Protein AF-A0A2N7XT15-F1 (afdb_monomer)

Solvent-accessible surface area (backbone atoms only — not comparable to full-atom values): 5218 Å² total; per-residue (Å²): 120,96,78,71,84,72,66,91,90,64,84,54,71,48,76,49,62,73,38,54,40,28,37,75,38,80,88,80,70,41,80,42,61,59,76,61,86,56,41,27,46,53,66,47,62,60,35,74,74,72,49,61,64,72,76,33,28,18,46,34,38,34,43,30,44,77,90,40,82,75,50,75,51,55,49,63,55,86,52,68,70,62,75,74,104

Nearest PDB structures (foldseek):
  7ap4-assembly1_B  TM=8.123E-01  e=5.820E-08  Thermus thermophilus HB8
  6wom-assembly1_A  TM=8.595E-01  e=3.254E-07  Elizabethkingia anophelis
  7ap4-assembly1_A  TM=8.723E-01  e=3.469E-07  Thermus thermophilus HB8
  1l0w-assembly1_B  TM=8.428E-01  e=2.220E-07  Thermus thermophilus
  6hhx-assembly1_A  TM=8.726E-01  e=4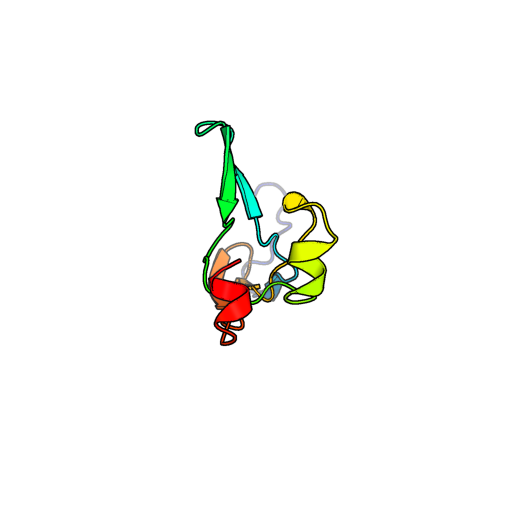.771E-07  Thermus thermophilus

Secondary structure (DSSP, 8-state):
-TT--S-TT---EEEE--EESEEEETTTTEEEESS-TTBPBTTHHHHHHHS-GGG-EESEEEEEETTEEEEEEEPBP--HHHHH-

Radius of gyration: 16.66 Å; Cα contacts (8 Å, |Δi|>4): 137; chains: 1; bounding box: 47×27×42 Å

Structure (mmCIF, N/CA/C/O backbone):
data_AF-A0A2N7XT15-F1
#
_entry.id   AF-A0A2N7XT15-F1
#
loop_
_atom_site.group_PDB
_atom_site.id
_atom_site.type_symbol
_atom_site.label_atom_id
_atom_site.label_alt_id
_atom_site.label_comp_id
_atom_site.label_asym_id
_atom_site.label_entity_id
_atom_site.label_seq_id
_atom_site.pdbx_PDB_ins_code
_atom_site.Cartn_x
_atom_site.Cartn_y
_atom_site.Cartn_z
_atom_site.occupancy
_atom_site.B_iso_or_equiv
_atom_site.auth_seq_id
_atom_site.auth_comp_id
_atom_site.auth_asym_id
_atom_site.auth_atom_id
_atom_site.pdbx_PDB_model_num
ATOM 1 N N . GLU A 1 1 ? -23.361 9.936 13.921 1.00 55.78 1 GLU A N 1
ATOM 2 C CA . GLU A 1 1 ? -23.751 9.709 15.334 1.00 55.78 1 GLU A CA 1
ATOM 3 C C . GLU A 1 1 ? -25.235 9.407 15.548 1.00 55.78 1 GLU A C 1
ATOM 5 O O . GLU A 1 1 ? -25.532 8.591 16.403 1.00 55.78 1 GLU A O 1
ATOM 10 N N . GLN A 1 2 ? -26.162 9.956 14.755 1.00 62.28 2 GLN A N 1
ATOM 11 C CA . GLN A 1 2 ? -27.621 9.805 14.942 1.00 62.28 2 GLN A CA 1
ATOM 12 C C . GLN A 1 2 ? -28.208 8.377 14.989 1.00 62.28 2 GLN A C 1
ATOM 14 O O . GLN A 1 2 ? -29.352 8.232 15.400 1.00 62.28 2 GLN A O 1
ATOM 19 N N . LEU A 1 3 ? -27.478 7.346 14.551 1.00 92.38 3 LEU A N 1
ATOM 20 C CA . LEU A 1 3 ? -27.967 5.959 14.500 1.00 92.38 3 LEU A CA 1
ATOM 21 C C . LEU A 1 3 ? -27.332 5.042 15.561 1.00 92.38 3 LEU A C 1
ATOM 23 O O . LEU A 1 3 ? -27.640 3.857 15.572 1.0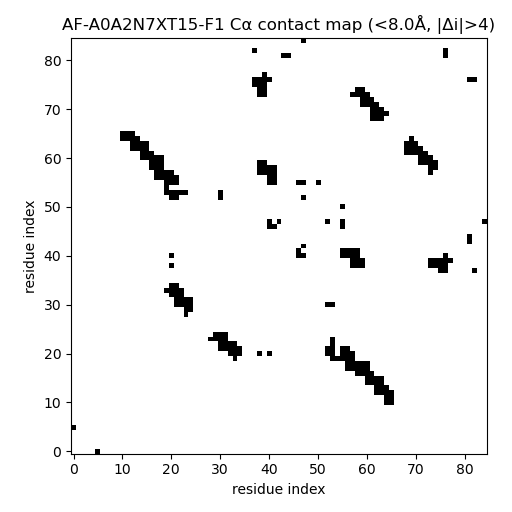0 92.38 3 LEU A O 1
ATOM 27 N N . GLU A 1 4 ? -26.422 5.561 16.399 1.00 88.69 4 GLU A N 1
ATOM 28 C CA . GLU A 1 4 ? -25.763 4.814 17.493 1.00 88.69 4 GLU A CA 1
ATOM 29 C C . GLU A 1 4 ? -25.120 3.468 17.081 1.00 88.69 4 GLU A C 1
ATOM 31 O O . GLU A 1 4 ? -24.982 2.550 17.881 1.00 88.69 4 GLU A O 1
ATOM 36 N N . LEU A 1 5 ? -24.675 3.346 15.825 1.00 91.75 5 LEU A N 1
ATOM 37 C CA . LEU A 1 5 ? -24.100 2.103 15.285 1.00 91.75 5 LEU A CA 1
ATOM 38 C C . LEU A 1 5 ? -22.652 1.833 15.734 1.00 91.75 5 LEU A C 1
ATOM 40 O O . LEU A 1 5 ? -22.131 0.745 15.496 1.00 91.75 5 LEU A O 1
ATOM 44 N N . ILE A 1 6 ? -21.982 2.823 16.331 1.00 92.12 6 ILE A N 1
ATOM 45 C CA . ILE A 1 6 ? -20.569 2.747 16.720 1.00 92.12 6 ILE A CA 1
ATOM 46 C C . ILE A 1 6 ? -20.482 2.508 18.227 1.00 92.12 6 ILE A C 1
ATOM 48 O O . ILE A 1 6 ? -20.842 3.381 19.018 1.00 92.12 6 ILE A O 1
ATOM 52 N N . ASP A 1 7 ? -19.957 1.349 18.620 1.00 94.44 7 ASP A N 1
ATOM 53 C CA . ASP A 1 7 ? -19.640 1.054 20.017 1.00 94.44 7 ASP A CA 1
ATOM 54 C C . ASP A 1 7 ? -18.382 1.820 20.462 1.00 94.44 7 ASP A C 1
ATOM 56 O O . ASP A 1 7 ? -17.259 1.476 20.096 1.00 94.44 7 ASP A O 1
ATOM 60 N N . GLN A 1 8 ? -18.579 2.845 21.295 1.00 92.50 8 GLN A N 1
ATOM 61 C CA . GLN A 1 8 ? -17.525 3.742 21.788 1.00 92.50 8 GLN A CA 1
ATOM 62 C C . GLN A 1 8 ? -16.531 3.078 22.754 1.00 92.50 8 GLN A C 1
ATOM 64 O O . GLN A 1 8 ? -15.519 3.681 23.107 1.00 92.50 8 GLN A O 1
ATOM 69 N N . LYS A 1 9 ? -16.812 1.860 23.233 1.00 95.88 9 LYS A N 1
ATOM 70 C CA . LYS A 1 9 ? -15.935 1.138 24.171 1.00 95.88 9 LYS A CA 1
ATOM 71 C C . LYS A 1 9 ? -15.078 0.078 23.490 1.00 95.88 9 LYS A C 1
ATOM 73 O O . LYS A 1 9 ? -14.280 -0.573 24.165 1.00 95.88 9 LYS A O 1
ATOM 78 N N . ARG A 1 10 ? -15.250 -0.116 22.182 1.00 96.62 10 ARG A N 1
ATOM 79 C CA . ARG A 1 10 ? -14.588 -1.167 21.416 1.00 96.62 10 ARG A CA 1
ATOM 80 C C . ARG A 1 10 ? -13.522 -0.584 20.492 1.00 96.62 10 ARG A C 1
ATOM 82 O O . ARG A 1 10 ? -13.711 0.459 19.872 1.00 96.62 10 ARG A O 1
ATOM 89 N N . PHE A 1 11 ? -12.408 -1.299 20.391 1.00 97.69 11 PHE A N 1
ATOM 90 C CA . PHE A 1 11 ? -11.366 -1.041 19.406 1.00 97.69 11 PHE A CA 1
ATOM 91 C C . PHE A 1 11 ? -11.410 -2.142 18.350 1.00 97.69 11 PHE A C 1
ATOM 93 O O . PHE A 1 11 ? -11.144 -3.303 18.655 1.00 97.69 11 PHE A O 1
ATOM 100 N N . GLU A 1 12 ? -11.786 -1.771 17.133 1.00 97.62 12 GLU A N 1
ATOM 101 C CA . GLU A 1 12 ? -11.822 -2.641 15.962 1.00 97.62 12 GLU A CA 1
ATOM 102 C C . GLU A 1 12 ? -10.571 -2.379 15.128 1.00 97.62 12 GLU A C 1
ATOM 104 O O . GLU A 1 12 ? -10.415 -1.304 14.541 1.00 97.62 12 GLU A O 1
ATOM 109 N N . PHE A 1 13 ? -9.672 -3.361 15.108 1.00 98.44 13 PHE A N 1
ATOM 110 C CA . PHE A 1 13 ? -8.422 -3.295 14.359 1.00 98.44 13 PHE A CA 1
ATOM 111 C C . PHE A 1 13 ? -8.541 -4.053 13.041 1.00 98.44 13 PHE A C 1
ATOM 113 O O . PHE A 1 13 ? -9.099 -5.151 12.998 1.00 98.44 13 PHE A O 1
ATOM 120 N N . CYS A 1 14 ? -7.935 -3.520 11.986 1.00 98.25 14 CYS A N 1
ATOM 121 C CA . CYS A 1 14 ? -7.720 -4.252 10.746 1.00 98.25 14 CYS A CA 1
ATOM 122 C C . CYS A 1 14 ? -6.366 -3.909 10.126 1.00 98.25 14 CYS A C 1
ATOM 124 O O . CYS A 1 14 ? -5.842 -2.808 10.295 1.00 98.25 14 CYS A O 1
ATOM 126 N N . TRP A 1 15 ? -5.813 -4.877 9.400 1.00 98.50 15 TRP A N 1
ATOM 127 C CA . TRP A 1 15 ? -4.697 -4.636 8.499 1.00 98.50 15 TRP A CA 1
ATOM 128 C C . TRP A 1 15 ? -5.245 -4.317 7.118 1.00 98.50 15 TRP A C 1
ATOM 130 O O . TRP A 1 15 ? -6.065 -5.073 6.592 1.00 98.50 15 TRP A O 1
ATOM 140 N N . ILE A 1 16 ? -4.767 -3.225 6.539 1.00 98.19 16 ILE A N 1
ATOM 141 C CA . ILE A 1 16 ? -4.899 -2.968 5.111 1.00 98.19 16 ILE A CA 1
ATOM 142 C C . ILE A 1 16 ? -3.601 -3.447 4.474 1.00 98.19 16 ILE A C 1
ATOM 144 O O . ILE A 1 16 ? -2.514 -3.127 4.950 1.00 98.19 16 ILE A O 1
ATOM 148 N N . VAL A 1 17 ? -3.723 -4.275 3.450 1.00 97.50 17 VAL A N 1
ATOM 149 C CA . VAL A 1 17 ? -2.612 -4.862 2.696 1.00 97.50 17 VAL A CA 1
ATOM 150 C C . VAL A 1 17 ? -2.933 -4.732 1.214 1.00 97.50 17 VAL A C 1
ATOM 152 O O . VAL A 1 17 ? -4.012 -4.253 0.868 1.00 97.50 17 VAL A O 1
ATOM 155 N N . ASP A 1 18 ? -2.021 -5.175 0.350 1.00 96.75 18 ASP A N 1
ATOM 156 C CA . ASP A 1 18 ? -2.256 -5.202 -1.096 1.00 96.75 18 ASP A CA 1
ATOM 157 C C . ASP A 1 18 ? -2.532 -3.800 -1.662 1.00 96.75 18 ASP A C 1
ATOM 159 O O . ASP A 1 18 ? -3.412 -3.592 -2.495 1.00 96.75 18 ASP A O 1
ATOM 163 N N . PHE A 1 19 ? -1.758 -2.817 -1.194 1.00 97.69 19 PHE A N 1
ATOM 164 C CA . PHE A 1 19 ? -1.777 -1.465 -1.744 1.00 97.69 19 PHE A CA 1
ATOM 165 C C . PHE A 1 19 ? -1.233 -1.456 -3.178 1.00 97.69 19 PHE A C 1
ATOM 167 O O . PHE A 1 19 ? -0.291 -2.200 -3.465 1.00 97.69 19 PHE A O 1
ATOM 174 N N . PRO A 1 20 ? -1.737 -0.583 -4.066 1.00 97.75 20 PRO A N 1
ATOM 175 C CA . PRO A 1 20 ? -1.100 -0.323 -5.354 1.00 97.75 20 PRO A CA 1
ATOM 176 C C . PRO A 1 20 ? 0.346 0.136 -5.153 1.00 97.75 20 PRO A C 1
ATOM 178 O O . PRO A 1 20 ? 0.624 0.908 -4.241 1.00 97.75 20 PRO A O 1
ATOM 181 N N . MET A 1 21 ? 1.275 -0.313 -5.992 1.00 97.50 21 MET A N 1
ATOM 182 C CA . MET A 1 21 ? 2.659 0.176 -6.016 1.00 97.50 21 MET A CA 1
ATOM 183 C C . MET A 1 21 ? 2.743 1.555 -6.677 1.00 97.50 21 MET A C 1
ATOM 185 O O . MET A 1 21 ? 3.518 2.415 -6.254 1.00 97.50 21 MET A O 1
ATOM 189 N N . PHE A 1 22 ? 1.916 1.757 -7.700 1.00 97.25 22 PHE A N 1
ATOM 190 C CA . PHE A 1 22 ? 1.849 2.972 -8.491 1.00 97.25 22 PHE A CA 1
ATOM 191 C C . PHE A 1 22 ? 0.421 3.508 -8.541 1.00 97.25 22 PHE A C 1
ATOM 193 O O . PHE A 1 22 ? -0.542 2.754 -8.402 1.00 97.25 22 PHE A O 1
ATOM 200 N N . GLU A 1 23 ? 0.294 4.805 -8.775 1.00 97.44 23 GLU A N 1
ATOM 201 C CA . GLU A 1 23 ? -0.970 5.473 -9.055 1.00 97.44 23 GLU A CA 1
ATOM 202 C C . GLU A 1 23 ? -0.809 6.462 -10.211 1.00 97.44 23 GLU A C 1
ATOM 204 O O . GLU A 1 23 ? 0.299 6.896 -10.538 1.00 97.44 23 GLU A O 1
ATOM 209 N N . TYR A 1 24 ? -1.918 6.791 -10.870 1.00 97.44 24 TYR A N 1
ATOM 210 C CA . TYR A 1 24 ? -1.924 7.830 -11.889 1.00 97.44 24 TYR A CA 1
ATOM 211 C C . TYR A 1 24 ? -2.200 9.183 -11.233 1.00 97.44 24 TYR A C 1
ATOM 213 O O . TYR A 1 24 ? -3.277 9.412 -10.686 1.00 97.44 24 TYR A O 1
ATOM 221 N N . ASP A 1 25 ? -1.219 10.076 -11.308 1.00 96.19 25 ASP A N 1
ATOM 222 C CA . ASP A 1 25 ? -1.346 11.462 -10.883 1.00 96.19 25 ASP A CA 1
ATOM 223 C C . ASP A 1 25 ? -2.031 12.260 -12.005 1.00 96.19 25 ASP A C 1
ATOM 225 O O . ASP A 1 25 ? -1.450 12.505 -13.070 1.00 96.19 25 ASP A O 1
ATOM 229 N N . GLU A 1 26 ? -3.285 12.650 -11.767 1.00 95.25 26 GLU A N 1
ATOM 230 C CA . GLU A 1 26 ? -4.111 13.418 -12.709 1.00 95.25 26 GLU A CA 1
ATOM 231 C C . GLU A 1 26 ? -3.560 14.828 -12.983 1.00 95.25 26 GLU A C 1
ATOM 233 O O . GLU A 1 26 ? -3.689 15.340 -14.102 1.00 95.25 26 GLU A O 1
ATOM 238 N N . ASP A 1 27 ? -2.909 15.449 -11.996 1.00 95.31 27 ASP A N 1
ATOM 239 C CA . ASP A 1 27 ? -2.375 16.807 -12.101 1.00 95.31 27 ASP A CA 1
ATOM 240 C C . ASP A 1 27 ? -1.074 16.813 -12.912 1.00 95.31 27 ASP A C 1
ATOM 242 O O . ASP A 1 27 ? -0.900 17.606 -13.846 1.00 95.31 27 ASP A O 1
ATOM 246 N N . ALA A 1 28 ? -0.163 15.891 -12.591 1.00 95.38 28 ALA A N 1
ATOM 247 C CA . ALA A 1 28 ? 1.108 15.721 -13.285 1.00 95.38 28 ALA A CA 1
ATOM 248 C C . ALA A 1 28 ? 0.982 14.923 -14.596 1.00 95.38 28 ALA A C 1
ATOM 250 O O . ALA A 1 28 ? 1.930 14.898 -15.388 1.00 95.38 28 ALA A O 1
ATOM 251 N N . LYS A 1 29 ? -0.179 14.300 -14.842 1.00 96.25 29 LYS A N 1
ATOM 252 C CA . LYS A 1 29 ? -0.487 13.446 -16.001 1.00 96.25 29 LYS A CA 1
ATOM 253 C C . LYS A 1 29 ? 0.546 12.343 -16.217 1.00 96.25 29 LYS A C 1
ATOM 255 O O . LYS A 1 29 ? 1.030 12.137 -17.335 1.00 96.25 29 LYS A O 1
ATOM 260 N N . LYS A 1 30 ? 0.921 11.660 -15.138 1.00 96.81 30 LYS A N 1
ATOM 261 C CA . LYS A 1 30 ? 1.933 10.597 -15.155 1.00 96.81 30 LYS A CA 1
ATOM 262 C C . LYS A 1 30 ? 1.619 9.524 -14.120 1.00 96.81 30 LYS A C 1
ATOM 264 O O . LYS A 1 30 ? 0.920 9.774 -13.148 1.00 96.81 30 LYS A O 1
ATOM 269 N N . VAL A 1 31 ? 2.203 8.349 -14.313 1.00 96.31 31 VAL A N 1
ATOM 270 C CA . VAL A 1 31 ? 2.257 7.318 -13.275 1.00 96.31 31 VAL A CA 1
ATOM 271 C C . VAL A 1 31 ? 3.363 7.684 -12.282 1.00 96.31 31 VAL A C 1
ATOM 273 O O . VAL A 1 31 ? 4.477 8.008 -12.702 1.00 96.31 31 VAL A O 1
ATOM 276 N N . ASP A 1 32 ? 3.057 7.645 -10.989 1.00 95.69 32 ASP A N 1
ATOM 277 C CA . ASP A 1 32 ? 4.012 7.846 -9.894 1.00 95.69 32 ASP A CA 1
ATOM 278 C C . ASP A 1 32 ? 3.826 6.765 -8.818 1.00 95.69 32 ASP A C 1
ATOM 280 O O . ASP A 1 32 ? 2.902 5.953 -8.882 1.00 95.69 32 ASP A O 1
ATOM 284 N N . PHE A 1 33 ? 4.730 6.705 -7.846 1.00 94.94 33 PHE A N 1
ATOM 285 C CA . PHE A 1 33 ? 4.584 5.803 -6.709 1.00 94.94 33 PHE A CA 1
ATOM 286 C C . PHE A 1 33 ? 3.415 6.242 -5.835 1.00 94.94 33 PHE A C 1
ATOM 288 O O . PHE A 1 33 ? 3.339 7.402 -5.443 1.00 94.94 33 PHE A O 1
ATOM 295 N N . SER A 1 34 ? 2.562 5.291 -5.458 1.00 93.62 34 SER A N 1
ATOM 296 C CA . SER A 1 34 ? 1.407 5.581 -4.604 1.00 93.62 34 SER A CA 1
ATOM 297 C C . SER A 1 34 ? 1.821 6.014 -3.194 1.00 93.62 34 SER A C 1
ATOM 299 O O . SER A 1 34 ? 1.144 6.806 -2.552 1.00 93.62 34 SER A O 1
ATOM 301 N N . HIS A 1 35 ? 2.890 5.418 -2.656 1.00 89.69 35 HIS A N 1
ATOM 302 C CA . HIS A 1 35 ? 3.326 5.612 -1.272 1.00 89.69 35 HIS A CA 1
ATOM 303 C C . HIS A 1 35 ? 4.839 5.833 -1.219 1.00 89.69 35 HIS A C 1
ATOM 305 O O . HIS A 1 35 ? 5.324 6.961 -1.260 1.00 89.69 35 HIS A O 1
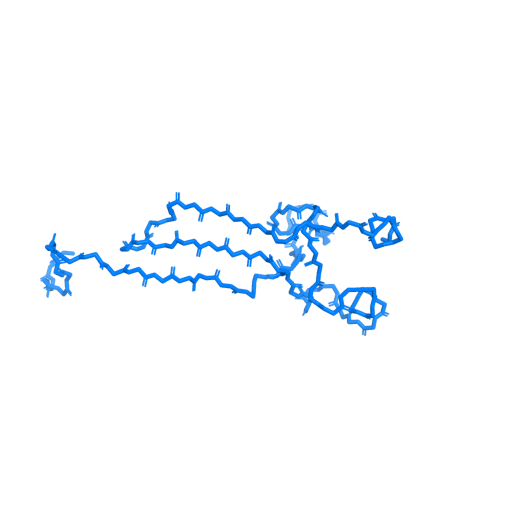ATOM 311 N N . ASN A 1 36 ? 5.618 4.754 -1.098 1.00 90.00 36 ASN A N 1
ATOM 312 C CA . ASN A 1 36 ? 7.066 4.831 -0.936 1.00 90.00 36 ASN A CA 1
ATOM 313 C C . ASN A 1 36 ? 7.780 4.081 -2.073 1.00 90.00 36 ASN A C 1
ATOM 315 O O . ASN A 1 36 ? 7.541 2.877 -2.221 1.00 90.00 36 ASN A O 1
ATOM 319 N N . PRO A 1 37 ? 8.714 4.732 -2.797 1.00 92.19 37 PRO A N 1
ATOM 320 C CA . PRO A 1 37 ? 9.423 4.134 -3.933 1.00 92.19 37 PRO A CA 1
ATOM 321 C C . PRO A 1 37 ? 10.327 2.952 -3.558 1.00 92.19 37 PRO A C 1
ATOM 323 O O . PRO A 1 37 ? 10.733 2.174 -4.414 1.00 92.19 37 PRO A O 1
ATOM 326 N N . PHE A 1 38 ? 10.657 2.793 -2.276 1.00 94.81 38 PHE A N 1
ATOM 327 C CA . PHE A 1 38 ? 11.516 1.723 -1.771 1.00 94.81 38 PHE A CA 1
ATOM 328 C C . PHE A 1 38 ? 10.734 0.496 -1.296 1.00 94.81 38 PHE A C 1
ATOM 330 O O . PHE A 1 38 ? 11.311 -0.380 -0.651 1.00 94.81 38 PHE A O 1
ATOM 337 N N . SER A 1 39 ? 9.429 0.430 -1.546 1.00 96.19 39 SER A N 1
ATOM 338 C CA . SER A 1 39 ? 8.625 -0.761 -1.254 1.00 96.19 39 SER A CA 1
ATOM 339 C C . SER A 1 39 ? 8.925 -1.868 -2.266 1.00 96.19 39 SER A C 1
ATOM 341 O O . SER A 1 39 ? 9.248 -1.600 -3.420 1.00 96.19 39 SER A O 1
ATOM 343 N N . MET A 1 40 ? 8.858 -3.125 -1.836 1.00 97.38 40 MET A N 1
ATOM 344 C CA . MET A 1 40 ? 9.006 -4.263 -2.737 1.00 97.38 40 MET A CA 1
ATOM 345 C C . MET A 1 40 ? 7.685 -4.482 -3.497 1.00 97.38 40 MET A C 1
ATOM 347 O O . MET A 1 40 ? 6.657 -4.685 -2.837 1.00 97.38 40 MET A O 1
ATOM 351 N N . PRO A 1 41 ? 7.683 -4.477 -4.844 1.00 97.56 41 PRO A N 1
ATOM 352 C CA . PRO A 1 41 ? 6.498 -4.836 -5.613 1.00 97.56 41 PRO A CA 1
ATOM 353 C C . PRO A 1 41 ? 6.183 -6.328 -5.448 1.00 97.56 41 PRO A C 1
ATOM 355 O O . PRO A 1 41 ? 7.077 -7.180 -5.429 1.00 97.56 41 PRO A O 1
ATOM 358 N N . GLN A 1 42 ? 4.902 -6.663 -5.349 1.00 97.75 42 GLN A N 1
ATOM 359 C CA . GLN A 1 42 ? 4.446 -8.046 -5.340 1.00 97.75 42 GLN A CA 1
ATOM 360 C C . GLN A 1 42 ? 4.657 -8.665 -6.724 1.00 97.75 42 GLN A C 1
ATOM 362 O O . GLN A 1 42 ? 4.158 -8.161 -7.730 1.00 97.75 42 GLN A O 1
ATOM 367 N N . GLY A 1 43 ? 5.399 -9.771 -6.774 1.00 96.44 43 GLY A N 1
ATOM 368 C CA . GLY A 1 43 ? 5.875 -10.366 -8.028 1.00 96.44 43 GLY A CA 1
ATOM 369 C C . GLY A 1 43 ? 7.209 -9.794 -8.522 1.00 96.44 43 GLY A C 1
ATOM 370 O O . GLY A 1 43 ? 7.685 -10.204 -9.576 1.00 96.44 43 GLY A O 1
ATOM 371 N N . GLU A 1 44 ? 7.841 -8.902 -7.747 1.00 96.62 44 GLU A N 1
ATOM 372 C CA . GLU A 1 44 ? 9.223 -8.456 -7.950 1.00 96.62 44 GLU A CA 1
ATOM 373 C C . GLU A 1 44 ? 9.484 -7.949 -9.387 1.00 96.62 44 GLU A C 1
ATOM 375 O O . GLU A 1 44 ? 8.685 -7.189 -9.932 1.00 96.62 44 GLU A O 1
ATOM 380 N N . MET A 1 45 ? 10.603 -8.345 -10.008 1.00 97.25 45 MET A N 1
ATOM 381 C CA . MET A 1 45 ? 10.963 -7.929 -11.368 1.00 97.25 45 MET A CA 1
ATOM 382 C C . MET A 1 45 ? 9.947 -8.401 -12.417 1.00 97.25 45 MET A C 1
ATOM 384 O O . MET A 1 45 ? 9.630 -7.654 -13.335 1.00 97.25 45 MET A O 1
ATOM 388 N N . GLU A 1 46 ? 9.401 -9.612 -12.274 1.00 97.81 46 GLU A N 1
ATOM 389 C CA . GLU A 1 46 ? 8.446 -10.164 -13.242 1.00 97.81 46 GLU A CA 1
ATOM 390 C C . GLU A 1 46 ? 7.195 -9.286 -13.342 1.00 97.81 46 GLU A C 1
ATOM 392 O O . GLU A 1 46 ? 6.720 -9.004 -14.443 1.00 97.81 46 GLU A O 1
ATOM 397 N N . ALA A 1 47 ? 6.690 -8.792 -12.208 1.00 97.00 47 ALA A N 1
ATOM 398 C CA . ALA A 1 47 ? 5.563 -7.866 -12.202 1.00 97.00 47 ALA A CA 1
ATOM 399 C C . ALA A 1 47 ? 5.891 -6.566 -12.951 1.00 97.00 47 ALA A C 1
ATOM 401 O O . ALA A 1 47 ? 5.091 -6.136 -13.778 1.00 97.00 47 ALA A O 1
ATOM 402 N N . LEU A 1 48 ? 7.075 -5.988 -12.719 1.00 96.38 48 LEU A N 1
ATOM 403 C CA . LEU A 1 48 ? 7.526 -4.762 -13.393 1.00 96.38 48 LEU A CA 1
ATOM 404 C C . LEU A 1 48 ? 7.739 -4.935 -14.906 1.00 96.38 48 LEU A C 1
ATOM 406 O O . LEU A 1 48 ? 7.725 -3.953 -15.647 1.00 96.38 48 LEU A O 1
ATOM 410 N N . GLU A 1 49 ? 7.985 -6.158 -15.376 1.00 97.06 49 GLU A N 1
ATOM 411 C CA . GLU A 1 49 ? 8.216 -6.447 -16.795 1.00 97.06 49 GLU A CA 1
ATOM 412 C C . GLU A 1 49 ? 6.946 -6.837 -17.553 1.00 97.06 49 GLU A C 1
ATOM 414 O O . GLU A 1 49 ? 6.864 -6.607 -18.760 1.00 97.06 49 GLU A O 1
ATOM 419 N N . THR A 1 50 ? 5.976 -7.450 -16.871 1.00 97.81 50 THR A N 1
ATOM 420 C CA . THR A 1 50 ? 4.854 -8.134 -17.534 1.00 97.81 50 THR A CA 1
ATOM 421 C C . THR A 1 50 ? 3.484 -7.520 -17.272 1.00 97.81 50 THR A C 1
ATOM 423 O O . THR A 1 50 ? 2.561 -7.791 -18.043 1.00 97.81 50 THR A O 1
ATOM 426 N N . LYS A 1 51 ? 3.322 -6.710 -16.218 1.00 97.81 51 LYS A N 1
ATOM 427 C CA . LYS A 1 51 ? 2.028 -6.122 -15.839 1.00 97.81 51 LYS A CA 1
ATOM 428 C C . LYS A 1 51 ? 1.915 -4.655 -16.238 1.00 97.81 51 LYS A C 1
ATOM 430 O O . LYS A 1 51 ? 2.918 -3.961 -16.397 1.00 97.81 51 LYS A O 1
ATOM 435 N N . ASP A 1 52 ? 0.675 -4.182 -16.354 1.00 97.56 52 ASP A N 1
ATOM 436 C CA . ASP A 1 52 ? 0.402 -2.746 -16.340 1.00 97.56 52 ASP A CA 1
ATOM 437 C C . ASP A 1 52 ? 0.855 -2.177 -14.981 1.00 97.56 52 ASP A C 1
ATOM 439 O O . ASP A 1 52 ? 0.515 -2.771 -13.952 1.00 97.56 52 ASP A O 1
ATOM 443 N N . PRO A 1 53 ? 1.616 -1.066 -14.939 1.00 96.62 53 PRO A N 1
ATOM 444 C CA . PRO A 1 53 ? 2.052 -0.454 -13.688 1.00 96.62 53 PRO A CA 1
ATOM 445 C C . PRO A 1 53 ? 0.928 -0.240 -12.666 1.00 96.62 53 PRO A C 1
ATOM 447 O O . PRO A 1 53 ? 1.152 -0.444 -11.475 1.00 96.62 53 PRO A O 1
ATOM 450 N N . LEU A 1 54 ? -0.281 0.118 -13.109 1.00 97.44 54 LEU A N 1
ATOM 451 C CA . LEU A 1 54 ? -1.409 0.398 -12.214 1.00 97.44 54 LEU A CA 1
ATOM 452 C C . LEU A 1 54 ? -2.051 -0.868 -11.619 1.00 97.44 54 LEU A C 1
ATOM 454 O O . LEU A 1 54 ? -2.805 -0.770 -10.653 1.00 97.44 54 LEU A O 1
ATOM 458 N N . ASP A 1 55 ? -1.708 -2.049 -12.138 1.00 97.88 55 ASP A N 1
ATOM 459 C CA . ASP A 1 55 ? -2.139 -3.348 -11.608 1.00 97.88 55 ASP A CA 1
ATOM 460 C C . ASP A 1 55 ? -1.105 -3.969 -10.645 1.00 97.88 55 ASP A C 1
ATOM 462 O O . ASP A 1 55 ? -1.323 -5.051 -10.083 1.00 97.88 55 ASP A O 1
ATOM 466 N N . ILE A 1 56 ? 0.062 -3.336 -10.471 1.00 98.12 56 ILE A N 1
ATOM 467 C CA . ILE A 1 56 ? 1.120 -3.840 -9.591 1.00 98.12 56 ILE A CA 1
ATOM 468 C C . ILE A 1 56 ? 0.803 -3.447 -8.154 1.00 9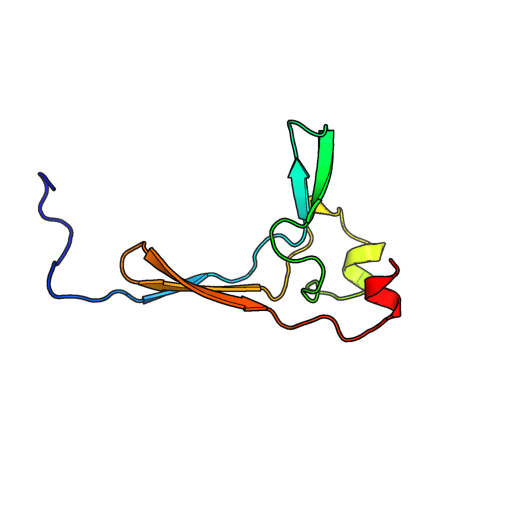8.12 56 ILE A C 1
ATOM 470 O O . ILE A 1 56 ? 0.645 -2.273 -7.836 1.00 98.12 56 ILE A O 1
ATOM 474 N N . LEU A 1 57 ? 0.780 -4.439 -7.268 1.00 98.06 57 LEU A N 1
ATOM 475 C CA . LEU A 1 57 ? 0.630 -4.241 -5.831 1.00 98.06 57 LEU A CA 1
ATOM 476 C C . LEU A 1 57 ? 1.998 -4.163 -5.149 1.00 98.06 57 LEU A C 1
ATOM 478 O O . LEU A 1 57 ? 2.990 -4.682 -5.658 1.00 98.06 57 LEU A O 1
ATOM 482 N N . ALA A 1 58 ? 2.052 -3.563 -3.968 1.00 97.94 58 ALA A N 1
ATOM 483 C CA . ALA A 1 58 ? 3.226 -3.489 -3.113 1.00 97.94 58 ALA A CA 1
ATOM 484 C C . ALA A 1 58 ? 3.045 -4.350 -1.860 1.00 97.94 58 ALA A C 1
ATOM 486 O O . ALA A 1 58 ? 1.935 -4.544 -1.361 1.00 97.94 58 ALA A O 1
ATOM 487 N N . TYR A 1 59 ? 4.151 -4.816 -1.281 1.00 97.31 59 TYR A N 1
ATOM 488 C CA . TYR A 1 59 ? 4.166 -5.349 0.086 1.00 97.31 59 TYR A CA 1
ATOM 489 C C . TYR A 1 59 ? 4.149 -4.215 1.129 1.00 97.31 59 TYR A C 1
ATOM 491 O O . TYR A 1 59 ? 4.968 -4.190 2.050 1.00 97.31 59 TYR A O 1
ATOM 499 N N . GLN A 1 60 ? 3.243 -3.256 0.941 1.00 97.56 60 GLN A N 1
ATOM 500 C CA . GLN A 1 60 ? 2.917 -2.170 1.863 1.00 97.56 60 GLN A CA 1
ATOM 501 C C . GLN 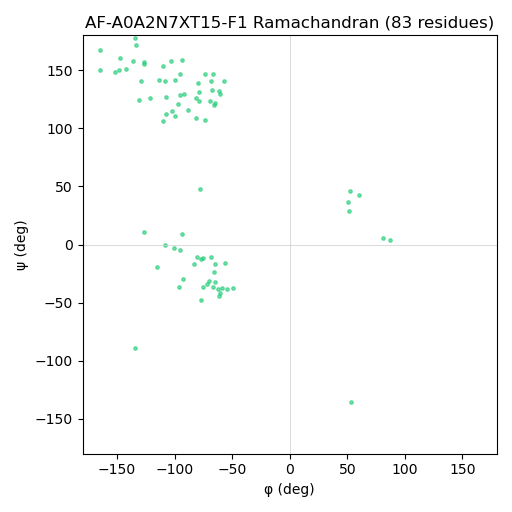A 1 60 ? 1.711 -2.595 2.706 1.00 97.56 60 GLN A C 1
ATOM 503 O O . GLN A 1 60 ? 0.849 -3.346 2.243 1.00 97.56 60 GLN A O 1
ATOM 508 N N . TYR A 1 61 ? 1.675 -2.144 3.952 1.00 97.69 61 TYR A N 1
ATOM 509 C CA . TYR A 1 61 ? 0.615 -2.465 4.889 1.00 97.69 61 TYR A CA 1
ATOM 510 C C . TYR A 1 61 ? 0.429 -1.354 5.919 1.00 97.69 61 TYR A C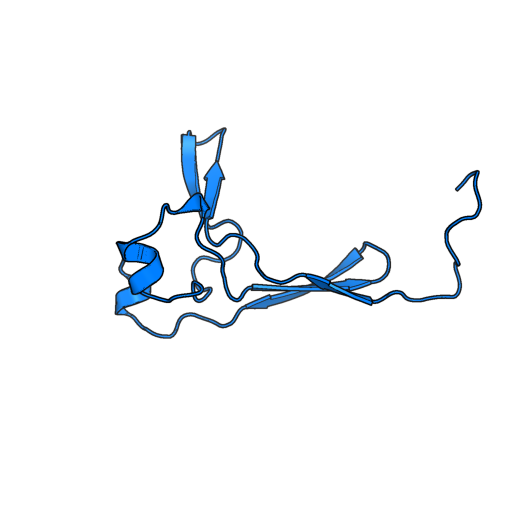 1
ATOM 512 O O . TYR A 1 61 ? 1.402 -0.750 6.377 1.00 97.69 61 TYR A O 1
ATOM 520 N N . ASP A 1 62 ? -0.813 -1.194 6.364 1.00 98.19 62 ASP A N 1
ATOM 521 C CA . ASP A 1 62 ? -1.195 -0.246 7.406 1.00 98.19 62 ASP A CA 1
ATOM 522 C C . ASP A 1 62 ? -2.011 -0.960 8.486 1.00 98.19 62 ASP A C 1
ATOM 524 O O . ASP A 1 62 ? -2.860 -1.805 8.185 1.00 98.19 62 ASP A O 1
ATOM 528 N N . ILE A 1 63 ? -1.775 -0.611 9.754 1.00 98.56 63 ILE A N 1
ATOM 529 C CA . ILE A 1 63 ? -2.645 -0.999 10.869 1.00 98.56 63 ILE A CA 1
ATOM 530 C C . ILE A 1 63 ? -3.603 0.147 11.174 1.00 98.56 63 ILE A C 1
ATOM 532 O O . ILE A 1 63 ? -3.200 1.259 11.527 1.00 98.56 63 ILE A O 1
ATOM 536 N N . VAL A 1 64 ? -4.894 -0.148 11.067 1.00 98.69 64 VAL A N 1
ATOM 537 C CA . VAL A 1 64 ? -5.982 0.802 11.290 1.00 98.69 64 VAL A CA 1
ATOM 538 C C . VAL A 1 64 ? -6.765 0.380 12.524 1.00 98.69 64 VAL A C 1
ATOM 540 O O . VAL A 1 64 ? -6.996 -0.807 12.752 1.00 98.69 64 VAL A O 1
ATOM 543 N N . CYS A 1 65 ? -7.191 1.356 13.321 1.00 98.38 65 CYS A N 1
ATOM 544 C CA . CYS A 1 65 ? -8.098 1.147 14.441 1.00 98.38 65 CYS A CA 1
ATOM 545 C C . CYS A 1 65 ? -9.241 2.151 14.377 1.00 98.38 65 CYS A C 1
ATOM 547 O O . CYS A 1 65 ? -9.004 3.357 14.333 1.00 98.38 65 CYS A O 1
ATOM 549 N N . ASN A 1 66 ? -10.483 1.662 14.369 1.00 97.06 66 ASN A N 1
ATOM 550 C CA . ASN A 1 66 ? -11.688 2.498 14.335 1.00 97.06 66 ASN A CA 1
ATOM 551 C C . ASN A 1 66 ? -11.666 3.571 13.219 1.00 97.06 66 ASN A C 1
ATOM 553 O O . ASN A 1 66 ? -12.137 4.690 13.411 1.00 97.06 66 ASN A O 1
ATOM 557 N N . GLY A 1 67 ? -11.107 3.229 12.051 1.00 96.31 67 GLY A N 1
ATOM 558 C CA . GLY A 1 67 ? -11.004 4.128 10.895 1.00 96.31 67 GLY A CA 1
ATOM 559 C C . GLY A 1 67 ? -9.844 5.129 10.941 1.00 96.31 67 GLY A C 1
ATOM 560 O O . GLY A 1 67 ? -9.754 5.972 10.055 1.00 96.31 67 GLY A O 1
ATOM 561 N N . ILE A 1 68 ? -8.961 5.042 11.939 1.00 97.19 68 ILE A N 1
ATOM 562 C CA . ILE A 1 68 ? -7.752 5.863 12.050 1.00 97.19 68 ILE A CA 1
ATOM 563 C C . ILE A 1 68 ? -6.522 5.007 11.743 1.00 97.19 68 ILE A C 1
ATOM 565 O O . ILE A 1 68 ? -6.326 3.960 12.364 1.00 97.19 68 ILE A O 1
ATOM 569 N N . GLU A 1 69 ? -5.685 5.459 10.808 1.00 98.19 69 GLU A N 1
ATOM 570 C CA . GLU A 1 69 ? -4.354 4.887 10.579 1.00 98.19 69 GLU A CA 1
ATOM 571 C C . GLU A 1 69 ? -3.487 5.122 11.822 1.00 98.19 69 GLU A C 1
ATOM 573 O O . GLU A 1 69 ? -3.293 6.258 12.258 1.00 98.19 69 GLU A O 1
ATOM 578 N N . LEU A 1 70 ? -2.984 4.042 12.420 1.00 98.00 70 LEU A N 1
ATOM 579 C CA . LEU A 1 70 ? -2.101 4.132 13.583 1.00 98.00 70 LEU A CA 1
ATOM 580 C C . LEU A 1 70 ? -0.627 4.064 13.188 1.00 98.00 70 LEU A C 1
ATOM 582 O O . LEU A 1 70 ? 0.215 4.688 13.834 1.00 98.00 70 LEU A O 1
ATOM 586 N N . SER A 1 71 ? -0.305 3.250 12.181 1.00 97.19 71 SER A N 1
ATOM 587 C CA . SER A 1 71 ? 1.054 3.055 11.685 1.00 97.19 71 SER A CA 1
ATOM 588 C C . SER A 1 71 ? 1.037 2.377 10.317 1.00 97.19 71 SER A C 1
ATOM 590 O O . SER A 1 71 ? 0.167 1.548 10.042 1.00 97.19 71 SER A O 1
ATOM 592 N N . SER A 1 72 ? 2.056 2.679 9.519 1.00 96.44 72 SER A N 1
ATOM 593 C CA . SER A 1 72 ? 2.284 2.129 8.187 1.00 96.44 72 SER A CA 1
ATOM 594 C C . SER A 1 72 ? 3.686 1.536 8.047 1.00 96.44 72 SER A C 1
ATOM 596 O O . SER A 1 72 ? 4.626 1.875 8.778 1.00 96.44 72 SER A O 1
ATOM 598 N N . GLY A 1 73 ? 3.843 0.616 7.098 1.00 96.88 73 GLY A N 1
ATOM 599 C CA . GLY A 1 73 ? 5.108 -0.053 6.825 1.00 96.88 73 GLY A CA 1
ATOM 600 C C . GLY A 1 73 ? 5.124 -0.773 5.483 1.00 96.88 73 GLY A C 1
ATOM 601 O O . GLY A 1 73 ? 4.100 -0.968 4.844 1.00 96.88 73 GLY A O 1
ATOM 602 N N . ALA A 1 74 ? 6.317 -1.179 5.055 1.00 97.31 74 ALA A N 1
ATOM 603 C CA . ALA A 1 74 ? 6.491 -1.958 3.836 1.00 97.31 74 ALA A CA 1
ATOM 604 C C . ALA A 1 74 ? 7.680 -2.905 3.959 1.00 97.31 74 ALA A C 1
ATOM 606 O O . ALA A 1 74 ? 8.693 -2.565 4.585 1.00 97.31 74 ALA A O 1
ATOM 607 N N . ILE A 1 75 ? 7.607 -4.045 3.271 1.00 97.25 75 ILE A N 1
ATOM 608 C CA . ILE A 1 75 ? 8.812 -4.807 2.939 1.00 97.25 75 ILE A CA 1
ATOM 609 C C . ILE A 1 75 ? 9.629 -3.948 1.980 1.00 97.25 75 ILE A C 1
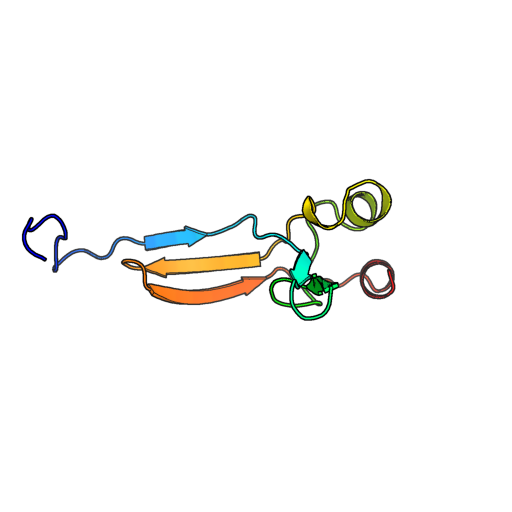ATOM 611 O O . ILE A 1 75 ? 9.157 -3.573 0.908 1.00 97.25 75 ILE A O 1
ATOM 615 N N . ARG A 1 76 ? 10.857 -3.612 2.377 1.00 97.06 76 ARG A N 1
ATOM 616 C CA . ARG A 1 76 ? 11.728 -2.768 1.562 1.00 97.06 76 ARG A CA 1
ATOM 617 C C . ARG A 1 76 ? 12.384 -3.572 0.451 1.00 97.06 76 ARG A C 1
ATOM 619 O O . ARG A 1 76 ? 12.853 -4.696 0.660 1.00 97.06 76 ARG A O 1
ATOM 626 N N . ASN A 1 77 ? 12.443 -2.958 -0.723 1.00 95.88 77 ASN A N 1
ATOM 627 C CA . ASN A 1 77 ? 13.246 -3.459 -1.813 1.00 95.88 77 ASN A CA 1
ATOM 628 C C . ASN A 1 77 ? 14.721 -3.484 -1.382 1.00 95.88 77 ASN A C 1
ATOM 630 O O . ASN A 1 77 ? 15.255 -2.506 -0.863 1.00 95.88 77 ASN A O 1
ATOM 634 N N . HIS A 1 78 ? 15.362 -4.628 -1.582 1.00 95.69 78 HIS A N 1
ATOM 635 C CA . HIS A 1 78 ? 16.769 -4.880 -1.272 1.00 95.69 78 HIS A CA 1
ATOM 636 C C . HIS A 1 78 ? 17.531 -5.420 -2.494 1.00 95.69 78 HIS A C 1
ATOM 638 O O . HIS A 1 78 ? 18.664 -5.882 -2.364 1.00 95.69 78 HIS A O 1
ATOM 644 N N . ARG A 1 79 ? 16.905 -5.379 -3.677 1.00 95.69 79 ARG A N 1
ATOM 645 C CA . ARG A 1 79 ? 17.431 -5.849 -4.959 1.00 95.69 79 ARG A CA 1
ATOM 646 C C . ARG A 1 79 ? 17.707 -4.637 -5.858 1.00 95.69 79 ARG A C 1
ATOM 648 O O . ARG A 1 79 ? 16.752 -4.019 -6.341 1.00 95.69 79 ARG A O 1
ATOM 655 N N . PRO A 1 80 ? 18.981 -4.256 -6.073 1.00 94.81 80 PRO A N 1
ATOM 656 C CA . PRO A 1 80 ? 19.330 -3.063 -6.846 1.00 94.81 80 PRO A CA 1
ATOM 657 C C . PRO A 1 80 ? 18.719 -3.036 -8.247 1.00 94.81 80 PRO A C 1
ATOM 659 O O . PRO A 1 80 ? 18.264 -1.994 -8.701 1.00 94.81 80 PRO A O 1
ATOM 662 N N . GLU A 1 81 ? 18.650 -4.181 -8.919 1.00 95.25 81 GLU A N 1
ATOM 663 C CA . GLU A 1 81 ? 18.066 -4.311 -10.249 1.00 95.25 81 GLU A CA 1
AT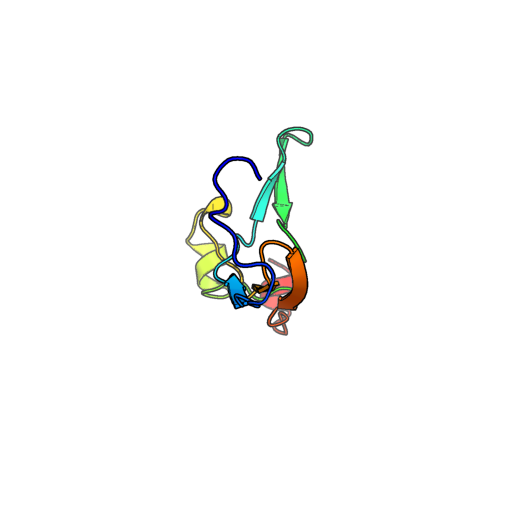OM 664 C C . GLU A 1 81 ? 16.595 -3.882 -10.293 1.00 95.25 81 GLU A C 1
ATOM 666 O O . GLU A 1 81 ? 16.197 -3.216 -11.241 1.00 95.25 81 GLU A O 1
ATOM 671 N N . ILE A 1 82 ? 15.813 -4.180 -9.248 1.00 94.62 82 ILE A N 1
ATOM 672 C CA . ILE A 1 82 ? 14.412 -3.749 -9.133 1.00 94.62 82 ILE A CA 1
ATOM 673 C C . ILE A 1 82 ? 14.345 -2.243 -8.854 1.00 94.62 82 ILE A C 1
ATOM 675 O O . ILE A 1 82 ? 13.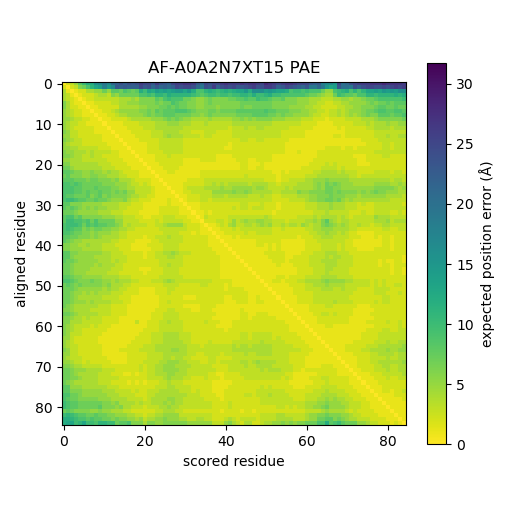432 -1.583 -9.323 1.00 94.62 82 ILE A O 1
ATOM 679 N N . MET A 1 83 ? 15.306 -1.680 -8.110 1.00 90.88 83 MET A N 1
ATOM 680 C CA . MET A 1 83 ? 15.349 -0.231 -7.856 1.00 90.88 83 MET A CA 1
ATOM 681 C C . MET A 1 83 ? 15.711 0.591 -9.097 1.00 90.88 83 MET A C 1
ATOM 683 O O . MET A 1 83 ? 15.332 1.754 -9.181 1.00 90.88 83 MET A O 1
ATOM 687 N N . TYR A 1 84 ? 16.518 0.034 -10.003 1.00 90.44 84 TYR A N 1
ATOM 688 C CA . TYR A 1 84 ? 16.947 0.726 -11.221 1.00 90.44 84 TYR A CA 1
ATOM 689 C C . TYR A 1 84 ? 15.937 0.641 -12.364 1.00 90.44 84 TYR A C 1
ATOM 691 O O . TYR A 1 84 ? 16.081 1.381 -13.339 1.00 90.44 84 TYR A O 1
ATOM 699 N N . LYS A 1 85 ? 14.991 -0.294 -12.273 1.00 89.06 85 LYS A N 1
ATOM 700 C CA . LYS A 1 85 ? 13.929 -0.477 -13.253 1.00 89.06 85 LYS A CA 1
ATOM 701 C C . LYS A 1 85 ? 12.895 0.640 -13.146 1.00 89.06 85 LYS A C 1
ATOM 703 O O . LYS A 1 85 ? 12.471 1.095 -14.232 1.00 89.06 85 LYS A O 1
#

Sequence (85 aa):
EQLELIDQKRFEFCWIVDFPMFEYDEDAKKVDFSHNPFSMPQGEMEALETKDPLDILAYQYDIVCNGIELSSGAIRNHRPEIMYK

Foldseek 3Di:
DVVPPDDPVDKDKDKDFFAQQWDQDPVVRDIDGPDDLFFAWDVHVCCVVPHDSRNITTQKMFMDIPNHTPDIDHDGDPDVVSSVD

Mean predicted aligned error: 3.56 Å

pLDDT: mean 95.26, std 6.11, range [55.78, 98.69]